Protein AF-A0A2E6PXY1-F1 (afdb_monomer_lite)

Radius of gyration: 16.9 Å; chains: 1; bounding box: 37×31×49 Å

Structure (mmCIF, N/CA/C/O backbone):
data_AF-A0A2E6PXY1-F1
#
_entry.id   AF-A0A2E6PXY1-F1
#
loop_
_atom_site.group_PDB
_atom_site.id
_atom_site.type_symbol
_atom_site.label_atom_id
_atom_site.label_alt_id
_atom_site.label_comp_id
_atom_site.label_asym_id
_atom_site.label_entity_id
_atom_site.label_seq_id
_atom_site.pdbx_PDB_ins_code
_atom_site.Cartn_x
_atom_site.Cartn_y
_atom_site.Cartn_z
_atom_site.occupancy
_atom_site.B_iso_or_equiv
_atom_site.auth_seq_id
_atom_site.auth_comp_id
_atom_site.auth_asym_id
_atom_site.auth_atom_id
_atom_site.pdbx_PDB_model_num
AT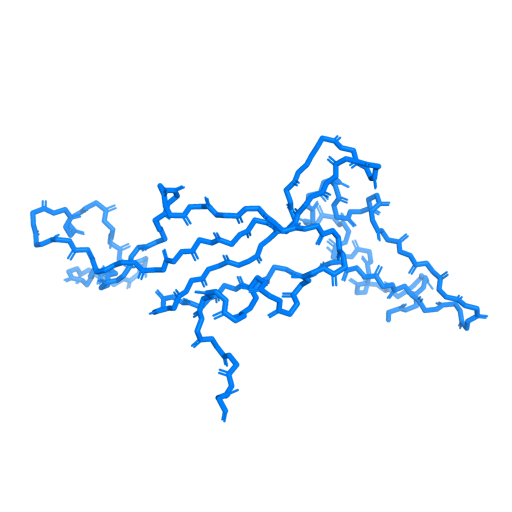OM 1 N N . MET A 1 1 ? 8.256 9.221 -15.129 1.00 69.94 1 MET A N 1
ATOM 2 C CA . MET A 1 1 ? 9.519 9.569 -14.450 1.00 69.94 1 MET A CA 1
ATOM 3 C C . MET A 1 1 ? 10.633 9.179 -15.392 1.00 69.94 1 MET A C 1
ATOM 5 O O . MET A 1 1 ? 10.630 8.032 -15.823 1.00 69.94 1 MET A O 1
ATOM 9 N N . LYS A 1 2 ? 11.500 10.101 -15.804 1.00 70.75 2 LYS A N 1
ATOM 10 C CA . LYS A 1 2 ? 12.658 9.739 -16.638 1.00 70.75 2 LYS A CA 1
ATOM 11 C C . LYS A 1 2 ? 13.851 9.399 -15.749 1.00 70.75 2 LYS A C 1
ATOM 13 O O . LYS A 1 2 ? 13.993 9.966 -14.665 1.00 70.75 2 LYS A O 1
ATOM 18 N N . LYS A 1 3 ? 14.699 8.475 -16.209 1.00 58.47 3 LYS A N 1
ATOM 19 C CA . LYS A 1 3 ? 16.040 8.282 -15.639 1.00 58.47 3 LYS A CA 1
ATOM 20 C C . LYS A 1 3 ? 16.756 9.639 -15.690 1.00 58.47 3 LYS A C 1
ATOM 22 O O . LYS A 1 3 ? 16.650 10.321 -16.703 1.00 58.47 3 LYS A O 1
ATOM 27 N N . ASP A 1 4 ? 17.389 10.042 -14.592 1.00 61.47 4 ASP A N 1
ATOM 28 C CA . ASP A 1 4 ? 18.093 11.326 -14.395 1.00 61.47 4 ASP A CA 1
ATOM 29 C C . ASP A 1 4 ? 17.245 12.530 -13.943 1.00 61.47 4 ASP A C 1
ATOM 31 O O . ASP A 1 4 ? 17.791 13.603 -13.679 1.00 61.47 4 ASP A O 1
ATOM 35 N N . GLU A 1 5 ? 15.931 12.379 -13.754 1.00 76.88 5 GLU A N 1
ATOM 36 C CA . GLU A 1 5 ? 15.158 13.395 -13.031 1.00 76.88 5 GLU A CA 1
ATOM 37 C C . GLU A 1 5 ? 15.464 13.321 -11.529 1.00 76.88 5 GLU A C 1
ATOM 39 O O . GLU A 1 5 ? 15.328 12.265 -10.911 1.00 76.88 5 GLU A O 1
ATOM 44 N N . GLN A 1 6 ? 15.812 14.462 -10.921 1.00 80.69 6 GLN A N 1
ATOM 45 C CA . GLN A 1 6 ? 16.076 14.583 -9.479 1.00 80.69 6 GLN A CA 1
ATOM 46 C C . GLN A 1 6 ? 14.955 13.954 -8.633 1.00 80.69 6 GLN A C 1
ATOM 48 O O . GLN A 1 6 ? 15.224 13.258 -7.659 1.00 80.69 6 GLN A O 1
ATOM 53 N N . PHE A 1 7 ? 13.707 14.109 -9.081 1.00 80.56 7 PHE A N 1
ATOM 54 C CA . PHE A 1 7 ? 12.538 13.505 -8.455 1.00 80.56 7 PHE A CA 1
ATOM 55 C C . PHE A 1 7 ? 12.626 11.974 -8.354 1.00 80.56 7 PHE A C 1
ATOM 57 O O . PHE A 1 7 ? 12.304 11.416 -7.311 1.00 80.56 7 PHE A O 1
ATOM 64 N N . LEU A 1 8 ? 13.074 11.274 -9.403 1.00 77.19 8 LEU A N 1
ATOM 65 C CA . LEU A 1 8 ? 13.189 9.815 -9.363 1.00 77.19 8 LEU A CA 1
ATOM 66 C C . LEU A 1 8 ? 14.263 9.378 -8.360 1.00 77.19 8 LEU A C 1
ATOM 68 O O . LEU A 1 8 ? 14.042 8.428 -7.616 1.00 77.19 8 LEU A O 1
ATOM 72 N N . ASN A 1 9 ? 15.388 10.092 -8.301 1.00 80.75 9 ASN A N 1
ATOM 73 C CA . ASN A 1 9 ? 16.464 9.790 -7.356 1.00 80.75 9 ASN A CA 1
ATOM 74 C C . ASN A 1 9 ? 16.006 9.979 -5.904 1.00 80.75 9 ASN A C 1
ATOM 76 O O . ASN A 1 9 ? 16.195 9.084 -5.088 1.00 80.75 9 ASN A O 1
ATOM 80 N N . GLU A 1 10 ? 15.315 11.082 -5.606 1.00 85.81 10 GLU A N 1
ATOM 81 C CA . GLU A 1 10 ? 14.741 11.334 -4.277 1.00 85.81 10 GLU A CA 1
ATOM 82 C C . GLU A 1 10 ? 13.721 10.253 -3.880 1.00 85.81 10 GLU A C 1
ATOM 84 O O . GLU A 1 10 ? 13.708 9.796 -2.737 1.00 85.81 10 GLU A O 1
ATOM 89 N N . GLN A 1 11 ? 12.890 9.787 -4.823 1.00 81.25 11 GLN A N 1
ATOM 90 C CA . GLN A 1 11 ? 11.969 8.673 -4.573 1.00 81.25 11 GLN A CA 1
ATOM 91 C C . GLN A 1 11 ? 12.728 7.364 -4.300 1.00 81.25 11 GLN A C 1
ATOM 93 O O . GLN A 1 11 ? 12.384 6.634 -3.371 1.00 81.25 11 GLN A O 1
ATOM 98 N N . LEU A 1 12 ? 13.778 7.060 -5.066 1.00 83.06 12 LEU A N 1
ATOM 99 C CA . LEU A 1 12 ? 14.584 5.849 -4.881 1.00 83.06 12 LEU A CA 1
ATOM 100 C C . LEU A 1 12 ? 15.353 5.835 -3.552 1.00 83.06 12 LEU A C 1
ATOM 102 O O . LEU A 1 12 ? 15.661 4.756 -3.055 1.00 83.06 12 LEU A O 1
ATOM 106 N N . GLU A 1 13 ? 15.650 6.983 -2.946 1.00 86.31 13 GLU A N 1
ATOM 107 C CA . GLU A 1 13 ? 16.298 7.030 -1.628 1.00 86.31 13 GLU A CA 1
ATOM 108 C C . GLU A 1 13 ? 15.358 6.606 -0.492 1.00 86.31 13 GLU A C 1
ATOM 110 O O . GLU A 1 13 ? 15.793 5.953 0.457 1.00 86.31 13 GLU A O 1
ATOM 115 N N . ILE A 1 14 ? 14.068 6.932 -0.603 1.00 87.44 14 ILE A N 1
ATOM 116 C CA . ILE A 1 14 ? 13.074 6.688 0.456 1.00 87.44 14 ILE A CA 1
ATOM 117 C C . ILE A 1 14 ? 12.274 5.395 0.264 1.00 87.44 14 ILE A C 1
ATOM 119 O O . ILE A 1 14 ? 11.650 4.910 1.210 1.00 87.44 14 ILE A O 1
ATOM 123 N N . LEU A 1 15 ? 12.246 4.849 -0.955 1.00 86.69 15 LEU A N 1
ATOM 124 C CA . LEU A 1 15 ? 11.474 3.650 -1.264 1.00 86.69 15 LEU A CA 1
ATOM 125 C C . LEU A 1 15 ? 12.123 2.382 -0.681 1.00 86.69 15 LEU A C 1
ATOM 127 O O . LEU A 1 15 ? 13.349 2.293 -0.593 1.00 86.69 15 LEU A O 1
ATOM 131 N N . PRO A 1 16 ? 11.328 1.357 -0.326 1.00 88.44 16 PRO A N 1
ATOM 132 C CA . PRO A 1 16 ? 11.868 0.049 0.036 1.00 88.44 16 PRO A CA 1
ATOM 133 C C . PRO A 1 16 ? 12.627 -0.591 -1.133 1.00 88.44 16 PRO A C 1
ATOM 135 O O . PRO A 1 16 ? 12.239 -0.413 -2.286 1.00 88.44 16 PRO A O 1
ATOM 138 N N . GLU A 1 17 ? 13.643 -1.408 -0.842 1.00 89.31 17 GLU A N 1
ATOM 139 C CA . GLU A 1 17 ? 14.472 -2.086 -1.860 1.00 89.31 17 GLU A CA 1
ATOM 140 C C . GLU A 1 17 ? 13.638 -2.838 -2.909 1.00 89.31 17 GLU A C 1
ATOM 142 O O . GLU A 1 17 ? 13.848 -2.658 -4.104 1.00 89.31 17 GLU A O 1
ATOM 147 N N . LEU A 1 18 ? 12.592 -3.561 -2.484 1.00 89.31 18 LEU A N 1
ATOM 148 C CA . LEU A 1 18 ? 11.695 -4.267 -3.406 1.00 89.31 18 LEU A CA 1
ATOM 149 C C . LEU A 1 18 ? 11.083 -3.339 -4.468 1.00 89.31 18 LEU A C 1
ATOM 151 O O . LEU A 1 18 ? 10.932 -3.732 -5.618 1.00 89.31 18 LEU A O 1
ATOM 155 N N . TYR A 1 19 ? 10.721 -2.109 -4.101 1.00 88.69 19 TYR A N 1
ATOM 156 C CA . TYR A 1 19 ? 10.124 -1.158 -5.038 1.00 88.69 19 TYR A CA 1
ATOM 157 C C . TYR A 1 19 ? 11.155 -0.654 -6.045 1.00 88.69 19 TYR A C 1
ATOM 159 O O . TYR A 1 19 ? 10.814 -0.474 -7.211 1.00 88.69 19 TYR A O 1
ATOM 167 N N . LYS A 1 20 ? 12.406 -0.462 -5.608 1.00 88.81 20 LYS A N 1
ATOM 168 C CA . LYS A 1 20 ? 13.522 -0.078 -6.483 1.00 88.81 20 LYS A CA 1
ATOM 169 C C . LYS A 1 20 ? 13.816 -1.183 -7.490 1.00 88.81 20 LYS A C 1
ATOM 171 O O . LYS A 1 20 ? 13.966 -0.897 -8.673 1.00 88.81 20 LYS A O 1
ATOM 176 N N . ASP A 1 21 ? 13.818 -2.435 -7.038 1.00 89.62 21 ASP A N 1
ATOM 177 C CA . ASP A 1 21 ? 14.055 -3.590 -7.905 1.00 89.62 21 ASP A CA 1
ATOM 178 C C . ASP A 1 21 ? 12.925 -3.800 -8.928 1.00 89.62 21 ASP A C 1
ATOM 180 O O . ASP A 1 21 ? 13.153 -4.339 -10.011 1.00 89.62 21 ASP A O 1
ATOM 184 N N . LEU A 1 22 ? 11.704 -3.360 -8.605 1.00 89.12 22 LEU A N 1
ATOM 185 C CA . LEU A 1 22 ? 10.541 -3.394 -9.496 1.00 89.12 22 LEU A CA 1
ATOM 186 C C . LEU A 1 22 ? 10.478 -2.210 -10.476 1.00 89.12 22 LEU A C 1
ATOM 188 O O . LEU A 1 22 ? 9.507 -2.101 -11.228 1.00 89.12 22 LEU A O 1
ATOM 192 N N . LEU A 1 23 ? 11.488 -1.332 -10.495 1.00 88.19 23 LEU A N 1
ATOM 193 C CA . LEU A 1 23 ? 11.585 -0.251 -11.472 1.00 88.19 23 LEU A CA 1
ATOM 194 C C . LEU A 1 23 ? 11.677 -0.827 -12.889 1.00 88.19 23 LEU A C 1
ATOM 196 O O . LEU A 1 23 ? 12.694 -1.394 -13.291 1.00 88.19 23 LEU A O 1
ATOM 200 N N . PHE A 1 24 ? 10.626 -0.618 -13.674 1.00 86.44 24 PHE A N 1
ATOM 201 C CA . PHE A 1 24 ? 10.588 -0.990 -15.081 1.00 86.44 24 PHE A CA 1
ATOM 202 C C . PHE A 1 24 ? 10.757 0.247 -15.960 1.00 86.44 24 PHE A C 1
ATOM 204 O O . PHE A 1 24 ? 9.993 1.200 -15.847 1.00 86.44 24 PHE A O 1
ATOM 211 N N . GLU A 1 25 ? 11.732 0.233 -16.861 1.00 86.88 25 GLU A N 1
ATOM 212 C CA . GLU A 1 25 ? 11.913 1.287 -17.859 1.00 86.88 25 GLU A CA 1
ATOM 213 C C . GLU A 1 25 ? 11.258 0.866 -19.177 1.00 86.88 25 GLU A C 1
ATOM 215 O O . GLU A 1 25 ? 11.564 -0.192 -19.731 1.00 86.88 25 GLU A O 1
ATOM 220 N N . ASP A 1 26 ? 10.333 1.683 -19.677 1.00 86.31 26 ASP A N 1
ATOM 221 C CA . ASP A 1 26 ? 9.691 1.428 -20.959 1.00 86.31 26 ASP A CA 1
ATOM 222 C C . ASP A 1 26 ? 10.553 1.867 -22.155 1.00 86.31 26 ASP A C 1
ATOM 224 O O . ASP A 1 26 ? 11.615 2.478 -22.030 1.00 86.31 26 ASP A O 1
ATOM 228 N N . LYS A 1 27 ? 10.071 1.568 -23.367 1.00 87.75 27 LYS A N 1
ATOM 229 C CA . LYS A 1 27 ? 10.778 1.871 -24.624 1.00 87.75 27 LYS A CA 1
ATOM 230 C C . LYS A 1 27 ? 10.999 3.370 -24.869 1.00 87.75 27 LYS A C 1
ATOM 232 O O . LYS A 1 27 ? 11.799 3.717 -25.732 1.00 87.75 27 LYS A O 1
ATOM 237 N N . ASN A 1 28 ? 10.285 4.237 -24.152 1.00 85.69 28 ASN A N 1
ATOM 238 C CA . ASN A 1 28 ? 10.389 5.689 -24.252 1.00 85.69 28 ASN A CA 1
ATOM 239 C C . ASN A 1 28 ? 11.320 6.275 -23.171 1.00 85.69 28 ASN A C 1
ATOM 241 O O . ASN A 1 28 ? 11.416 7.499 -23.054 1.00 85.69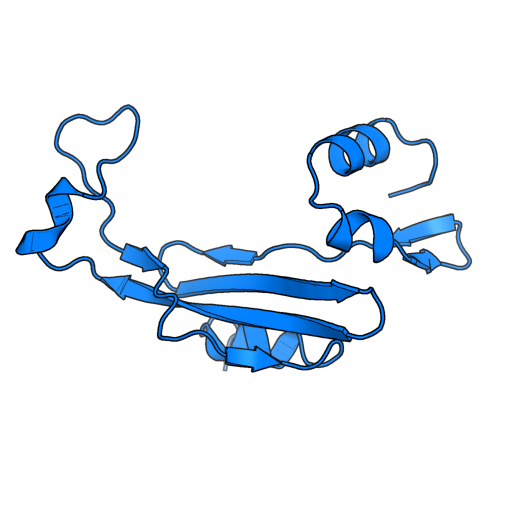 28 ASN A O 1
ATOM 245 N N . GLY A 1 29 ? 11.989 5.424 -22.381 1.00 81.81 29 GLY A N 1
ATOM 246 C CA . GLY A 1 29 ? 12.859 5.833 -21.277 1.00 81.81 29 GLY A CA 1
ATOM 247 C C . GLY A 1 29 ? 12.086 6.278 -20.034 1.00 81.81 29 GLY A C 1
ATOM 248 O O . GLY A 1 29 ? 12.606 7.041 -19.214 1.00 81.81 29 GLY A O 1
ATOM 249 N N . GLN A 1 30 ? 10.820 5.869 -19.904 1.00 83.12 30 GLN A N 1
ATOM 250 C CA . GLN A 1 30 ? 9.990 6.204 -18.758 1.00 83.12 30 GLN A CA 1
ATOM 251 C C . GLN A 1 30 ? 9.987 5.056 -17.744 1.00 83.12 30 GLN A C 1
ATOM 253 O O . GLN A 1 30 ? 9.621 3.925 -18.048 1.00 83.12 30 GLN A O 1
ATOM 258 N N . GLY A 1 31 ? 10.412 5.376 -16.523 1.00 84.56 31 GLY A N 1
ATOM 259 C CA . GLY A 1 31 ? 10.404 4.497 -15.364 1.00 84.56 31 GLY A CA 1
ATOM 260 C C . GLY A 1 31 ? 9.016 4.378 -14.736 1.00 84.56 31 GLY A C 1
ATOM 261 O O . GLY A 1 31 ? 8.338 5.384 -14.485 1.00 84.56 31 GLY A O 1
ATOM 262 N N . TRP A 1 32 ? 8.636 3.138 -14.453 1.00 85.88 32 TRP A N 1
ATOM 263 C CA . TRP A 1 32 ? 7.401 2.701 -13.821 1.00 85.88 32 TRP A CA 1
ATOM 264 C C . TRP A 1 32 ? 7.739 2.001 -12.510 1.00 85.88 32 TRP A C 1
ATOM 266 O O . TRP A 1 32 ? 8.574 1.101 -12.480 1.00 85.88 32 TRP A O 1
ATOM 276 N N . LEU A 1 33 ? 7.088 2.429 -11.431 1.00 87.56 33 LEU A N 1
ATOM 277 C CA . LEU A 1 33 ? 7.290 1.906 -10.085 1.00 87.56 33 LEU A CA 1
ATOM 278 C C . LEU A 1 33 ? 5.940 1.488 -9.498 1.00 87.56 33 LEU A C 1
ATOM 280 O O . LEU A 1 33 ? 4.941 2.180 -9.730 1.00 87.56 33 LEU A O 1
ATOM 284 N N . PRO A 1 34 ? 5.899 0.413 -8.697 1.00 87.81 34 PRO A N 1
ATOM 285 C CA . PRO A 1 34 ? 4.750 0.125 -7.854 1.00 87.81 34 PRO A CA 1
ATOM 286 C C . PRO A 1 34 ? 4.463 1.310 -6.923 1.00 87.81 34 PRO A C 1
ATOM 288 O O . PRO A 1 34 ? 5.378 1.957 -6.415 1.00 87.81 34 PRO A O 1
ATOM 291 N N . GLN A 1 35 ? 3.188 1.580 -6.658 1.00 85.69 35 GLN A N 1
ATOM 292 C CA . GLN A 1 35 ? 2.765 2.593 -5.693 1.00 85.69 35 GLN A CA 1
ATOM 293 C C . GLN A 1 35 ? 1.965 1.934 -4.574 1.00 85.69 35 GLN A C 1
ATOM 295 O O . GLN A 1 35 ? 1.116 1.078 -4.820 1.00 85.69 35 GLN A O 1
ATOM 300 N N . THR A 1 36 ? 2.235 2.346 -3.336 1.00 90.56 36 THR A N 1
ATOM 301 C CA . THR A 1 36 ? 1.399 1.975 -2.193 1.00 90.56 36 THR A CA 1
ATOM 302 C C . THR A 1 36 ? 0.144 2.839 -2.189 1.00 90.56 36 THR A C 1
ATOM 304 O O . THR A 1 36 ? 0.230 4.065 -2.202 1.00 90.56 36 THR A O 1
ATOM 307 N N . ILE A 1 37 ? -1.022 2.207 -2.108 1.00 93.38 37 ILE A N 1
ATOM 308 C CA . ILE A 1 37 ? -2.294 2.884 -1.859 1.00 93.38 37 ILE A CA 1
ATOM 309 C C . ILE A 1 37 ? -2.578 2.790 -0.368 1.00 93.38 37 ILE A C 1
ATOM 311 O O . ILE A 1 37 ? -2.585 1.697 0.182 1.00 93.38 37 ILE A O 1
ATOM 315 N N . ASN A 1 38 ? -2.822 3.914 0.299 1.00 91.62 38 ASN A N 1
ATOM 316 C CA . ASN A 1 38 ? -3.184 3.935 1.714 1.00 91.62 38 ASN A CA 1
ATOM 317 C C . ASN A 1 38 ? -4.349 4.902 1.938 1.00 91.62 38 ASN A C 1
ATOM 319 O O . ASN A 1 38 ? -4.186 6.119 1.860 1.00 91.62 38 ASN A O 1
ATOM 323 N N . LEU A 1 39 ? -5.531 4.351 2.202 1.00 91.25 39 LEU A N 1
ATOM 324 C CA . LEU A 1 39 ? -6.752 5.100 2.463 1.00 91.25 39 LEU A CA 1
ATOM 325 C C . LEU A 1 39 ? -7.227 4.808 3.890 1.00 91.25 39 LEU A C 1
ATOM 327 O O . LEU A 1 39 ? -7.796 3.739 4.126 1.00 91.25 39 LEU A O 1
ATOM 331 N N . PRO A 1 40 ? -7.091 5.763 4.830 1.00 87.81 40 PRO A N 1
ATOM 332 C CA . PRO A 1 40 ? -7.295 5.531 6.262 1.00 87.81 40 PRO A CA 1
ATOM 333 C C . PRO A 1 40 ? -8.612 4.851 6.651 1.00 87.81 40 PRO A C 1
ATOM 335 O O . PRO A 1 40 ? -8.650 4.126 7.634 1.00 87.81 40 PRO A O 1
ATOM 338 N N . LYS A 1 41 ? -9.692 5.075 5.892 1.00 89.19 41 LYS A N 1
ATOM 339 C CA . LYS A 1 41 ? -11.038 4.543 6.180 1.00 89.19 41 LYS A CA 1
ATOM 340 C C . LYS A 1 41 ? -11.403 3.278 5.400 1.00 89.19 41 LYS A C 1
ATOM 342 O O . LYS A 1 41 ? -12.488 2.745 5.603 1.00 89.19 41 LYS A O 1
ATOM 347 N N . LYS A 1 42 ? -10.559 2.848 4.461 1.00 91.38 42 LYS A N 1
ATOM 348 C CA . LYS A 1 42 ? -10.868 1.771 3.509 1.00 91.38 42 LYS A CA 1
ATOM 349 C C . LYS A 1 42 ? -9.869 0.633 3.614 1.00 91.38 42 LYS A C 1
ATOM 351 O O . LYS A 1 42 ? -10.254 -0.504 3.871 1.00 91.38 42 LYS A O 1
ATOM 356 N N . GLY A 1 43 ? -8.588 0.947 3.492 1.00 93.81 43 GLY A N 1
ATOM 357 C CA . GLY A 1 43 ? -7.542 -0.057 3.513 1.00 93.81 43 GLY A CA 1
ATOM 358 C C . GLY A 1 43 ? -6.254 0.429 2.881 1.00 93.81 43 GLY A C 1
ATOM 359 O O . GLY A 1 43 ? -6.111 1.599 2.520 1.00 93.81 43 GLY A O 1
ATOM 360 N N . MET A 1 44 ? -5.323 -0.499 2.737 1.00 95.44 44 MET A N 1
ATOM 361 C CA . MET A 1 44 ? -4.007 -0.258 2.176 1.00 95.44 44 MET A CA 1
ATOM 362 C C . MET A 1 44 ? -3.642 -1.391 1.218 1.00 95.44 44 MET A C 1
ATOM 364 O O . MET A 1 44 ? -3.897 -2.553 1.522 1.00 95.44 44 MET A O 1
ATOM 368 N N . VAL A 1 45 ? -3.048 -1.049 0.076 1.00 95.88 45 VAL A N 1
ATOM 369 C CA . VAL A 1 45 ? -2.474 -1.987 -0.895 1.00 95.88 45 VAL A CA 1
ATOM 370 C C . VAL A 1 45 ? -1.003 -1.649 -1.081 1.00 95.88 45 VAL A C 1
ATOM 372 O O . VAL A 1 45 ? -0.669 -0.502 -1.368 1.00 95.88 45 VAL A O 1
ATOM 375 N N . PHE A 1 46 ? -0.124 -2.632 -0.925 1.00 94.62 46 PHE A N 1
ATOM 376 C CA . PHE A 1 46 ? 1.320 -2.460 -1.066 1.00 94.62 46 PHE A CA 1
ATOM 377 C C . PHE A 1 46 ? 1.963 -3.706 -1.681 1.00 94.62 46 PHE A C 1
ATOM 379 O O . PHE A 1 46 ? 1.472 -4.821 -1.516 1.00 94.62 46 PHE A O 1
ATOM 386 N N . ALA A 1 47 ? 3.069 -3.524 -2.401 1.00 93.94 47 ALA A N 1
ATOM 387 C CA . ALA A 1 47 ? 3.894 -4.629 -2.871 1.00 93.94 47 ALA A CA 1
ATOM 388 C C . ALA A 1 47 ? 4.575 -5.317 -1.678 1.00 93.94 47 ALA A C 1
ATOM 390 O O . ALA A 1 47 ? 5.226 -4.660 -0.862 1.00 93.94 47 ALA A O 1
ATOM 391 N N . ASN A 1 48 ? 4.420 -6.637 -1.587 1.00 92.94 48 ASN A N 1
ATOM 392 C CA . ASN A 1 48 ? 4.978 -7.473 -0.534 1.00 92.94 48 ASN A CA 1
ATOM 393 C C . ASN A 1 48 ? 5.634 -8.717 -1.143 1.00 92.94 48 ASN A C 1
ATOM 395 O O . ASN A 1 48 ? 5.013 -9.436 -1.926 1.00 92.94 48 ASN A O 1
ATOM 399 N N . GLY A 1 49 ? 6.884 -8.990 -0.788 1.00 90.88 49 GLY A N 1
ATOM 400 C CA . GLY A 1 49 ? 7.633 -10.102 -1.363 1.00 90.88 49 GLY A CA 1
ATOM 401 C C . GLY A 1 49 ? 9.111 -10.063 -1.022 1.00 90.88 49 GLY A C 1
ATOM 402 O O . GLY A 1 49 ? 9.631 -9.049 -0.568 1.00 90.88 49 GLY A O 1
ATOM 403 N N . ALA A 1 50 ? 9.787 -11.185 -1.258 1.00 86.12 50 ALA A N 1
ATOM 404 C CA . ALA A 1 50 ? 11.223 -11.299 -1.013 1.00 86.12 50 ALA A CA 1
ATOM 405 C C . ALA A 1 50 ? 12.068 -10.910 -2.235 1.00 86.12 50 ALA A C 1
ATOM 407 O O . ALA A 1 50 ? 13.229 -10.551 -2.083 1.00 86.12 50 ALA A O 1
ATOM 408 N N . THR A 1 51 ? 11.520 -11.036 -3.450 1.00 88.50 51 THR A N 1
ATOM 409 C CA . THR A 1 51 ? 12.251 -10.786 -4.704 1.00 88.50 51 THR A CA 1
ATOM 410 C C . THR A 1 51 ? 11.298 -10.324 -5.804 1.00 88.50 51 THR A C 1
ATOM 412 O O . THR A 1 51 ? 10.111 -10.643 -5.755 1.00 88.50 51 THR A O 1
ATOM 415 N N . VAL A 1 52 ? 11.829 -9.709 -6.864 1.00 86.69 52 VAL A N 1
ATOM 416 C CA . VAL A 1 52 ? 11.071 -9.321 -8.075 1.00 86.69 52 VAL A CA 1
ATOM 417 C C . VAL A 1 52 ? 10.351 -10.470 -8.783 1.00 86.69 52 VAL A C 1
ATOM 419 O O . VAL A 1 52 ? 9.434 -10.234 -9.554 1.00 86.69 52 VAL A O 1
ATOM 422 N N . LYS A 1 53 ? 10.752 -11.725 -8.543 1.00 86.62 53 LYS A N 1
ATOM 423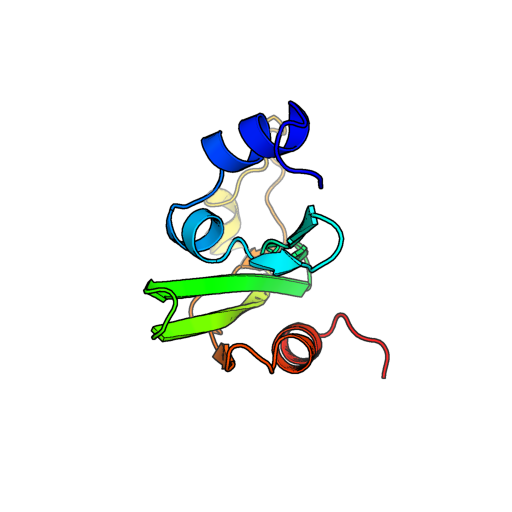 C CA . LYS A 1 53 ? 10.094 -12.912 -9.118 1.00 86.62 53 LYS A CA 1
ATOM 424 C C . LYS A 1 53 ? 9.026 -13.508 -8.205 1.00 86.62 53 LYS A C 1
ATOM 426 O O . LYS A 1 53 ? 8.264 -14.361 -8.643 1.00 86.62 53 LYS A O 1
ATOM 431 N N . ASN A 1 54 ? 9.028 -13.127 -6.930 1.00 88.31 54 ASN A N 1
ATOM 432 C CA . ASN A 1 54 ? 8.150 -13.676 -5.907 1.00 88.31 54 ASN A CA 1
ATOM 433 C C . ASN A 1 54 ? 7.670 -12.548 -4.993 1.00 88.31 54 ASN A C 1
ATOM 435 O O . ASN A 1 54 ? 8.029 -12.468 -3.812 1.00 88.31 54 ASN A O 1
ATOM 439 N N . TRP A 1 55 ? 6.902 -11.650 -5.595 1.00 93.94 55 TRP A N 1
ATOM 440 C CA . TRP A 1 55 ? 6.196 -10.582 -4.914 1.00 93.94 55 TRP A CA 1
ATOM 441 C C . TRP A 1 55 ? 4.729 -10.599 -5.328 1.00 93.94 55 TRP A C 1
ATOM 443 O O . TRP A 1 55 ? 4.363 -11.135 -6.374 1.00 93.94 55 TRP A O 1
ATOM 453 N N . LYS A 1 56 ? 3.890 -10.051 -4.457 1.00 95.44 56 LYS A N 1
ATOM 454 C CA . LYS A 1 56 ? 2.439 -9.997 -4.592 1.00 95.44 56 LYS A CA 1
ATOM 455 C C . LYS A 1 56 ? 1.933 -8.657 -4.085 1.00 95.44 56 LYS A C 1
ATOM 457 O O . LYS A 1 56 ? 2.584 -8.006 -3.264 1.00 95.44 56 LYS A O 1
ATOM 462 N N . TRP A 1 57 ? 0.748 -8.260 -4.521 1.00 96.06 57 TRP A N 1
ATOM 463 C CA . TRP A 1 57 ? 0.035 -7.154 -3.896 1.00 96.06 57 TRP A CA 1
ATOM 464 C C . TRP A 1 57 ? -0.605 -7.647 -2.605 1.00 96.06 57 TRP A C 1
ATOM 466 O O . TRP A 1 57 ? -1.467 -8.521 -2.628 1.00 96.06 57 TRP A O 1
ATOM 476 N N . ALA A 1 58 ? -0.187 -7.100 -1.470 1.00 96.38 58 A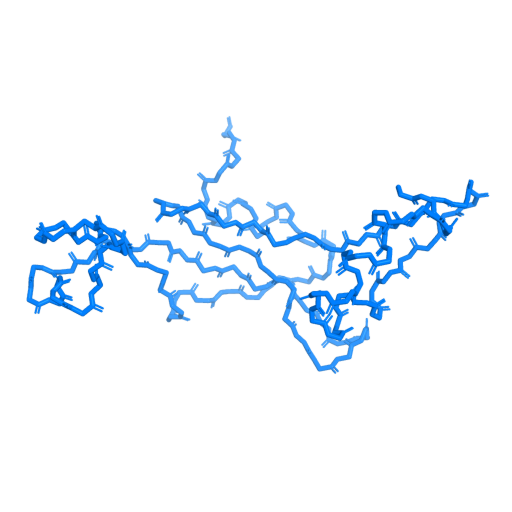LA A N 1
ATOM 477 C CA . ALA A 1 58 ? -0.858 -7.301 -0.198 1.00 96.38 58 ALA A CA 1
ATOM 478 C C . ALA A 1 58 ? -1.900 -6.198 -0.013 1.00 96.38 58 ALA A C 1
ATOM 480 O O . ALA A 1 58 ? -1.564 -5.016 -0.068 1.00 96.38 58 ALA A O 1
ATOM 481 N N . ALA A 1 59 ? -3.150 -6.586 0.220 1.00 96.62 59 ALA A N 1
ATOM 482 C CA . ALA A 1 59 ? -4.235 -5.674 0.545 1.00 96.62 59 ALA A CA 1
ATOM 483 C C . ALA A 1 59 ? -4.763 -5.961 1.952 1.00 96.62 59 ALA A C 1
ATOM 485 O O . ALA A 1 59 ? -5.058 -7.109 2.283 1.00 96.62 59 ALA A O 1
ATOM 486 N N . VAL A 1 60 ? -4.911 -4.920 2.763 1.00 96.06 60 VAL A N 1
ATOM 487 C CA . VAL A 1 60 ? -5.469 -4.973 4.121 1.00 96.06 60 VAL A CA 1
ATOM 488 C C . VAL A 1 60 ? -6.620 -3.985 4.232 1.00 96.06 60 VAL A C 1
ATOM 490 O O . VAL A 1 60 ? -6.571 -2.904 3.643 1.00 96.06 60 VAL A O 1
ATOM 493 N N . LYS A 1 61 ? -7.662 -4.335 4.981 1.00 94.69 61 LYS A N 1
ATOM 494 C CA . LYS A 1 61 ? -8.801 -3.452 5.242 1.00 94.69 61 LYS A CA 1
ATOM 495 C C . LYS A 1 61 ? -8.524 -2.550 6.438 1.00 94.69 61 LYS A C 1
ATOM 497 O O . LYS A 1 61 ? -7.809 -2.913 7.371 1.00 94.69 61 LYS A O 1
ATOM 502 N N . ALA A 1 62 ? -9.126 -1.369 6.417 1.00 93.12 62 ALA A N 1
ATOM 503 C CA . ALA A 1 62 ? -9.176 -0.506 7.583 1.00 93.12 62 ALA A CA 1
ATOM 504 C C . ALA A 1 62 ? -10.376 -0.896 8.455 1.00 93.12 62 ALA A C 1
ATOM 506 O O . ALA A 1 62 ? -11.509 -0.954 7.977 1.00 93.12 62 ALA A O 1
ATOM 507 N N . VAL A 1 63 ? -10.142 -1.129 9.743 1.00 90.69 63 VAL A N 1
ATOM 508 C CA . VAL A 1 63 ? -11.182 -1.453 10.728 1.00 90.69 63 VAL A CA 1
ATOM 509 C C . VAL A 1 63 ? -11.287 -0.344 11.759 1.00 90.69 63 VAL A C 1
ATOM 511 O O . VAL A 1 63 ? -10.296 0.312 12.082 1.00 90.69 63 VAL A O 1
ATOM 514 N N . LYS A 1 64 ? -12.490 -0.127 12.297 1.00 89.75 64 LYS A N 1
ATOM 515 C CA . LYS A 1 64 ? -12.678 0.851 13.370 1.00 89.75 64 LYS A CA 1
ATOM 516 C C . LYS A 1 64 ? -11.887 0.436 14.608 1.00 89.75 64 LYS A C 1
ATOM 518 O O . LYS A 1 64 ? -11.935 -0.721 15.027 1.00 89.75 64 LYS A O 1
ATOM 523 N N . VAL A 1 65 ? -11.181 1.389 15.201 1.00 87.12 65 VAL A N 1
ATOM 524 C CA . VAL A 1 65 ? -10.507 1.192 16.484 1.00 87.12 65 VAL A CA 1
ATOM 525 C C . VAL A 1 65 ? -11.575 1.058 17.568 1.00 87.12 65 VAL A C 1
ATOM 527 O O . VAL A 1 65 ? -12.462 1.906 17.682 1.00 87.12 65 VAL A O 1
ATOM 530 N N . LYS A 1 66 ? -11.512 -0.029 18.344 1.00 85.38 66 LYS A N 1
ATOM 531 C CA . LYS A 1 66 ? -12.385 -0.233 19.507 1.00 85.38 66 LYS A CA 1
ATOM 532 C C . LYS A 1 66 ? -12.090 0.838 20.552 1.00 85.38 66 LYS A C 1
ATOM 534 O O . LYS A 1 66 ? -10.936 1.225 20.703 1.00 85.38 66 LYS A O 1
ATOM 539 N N . ASP A 1 67 ? -13.104 1.272 21.297 1.00 79.31 67 ASP A N 1
ATOM 540 C CA . ASP A 1 67 ? -12.946 2.320 22.316 1.00 79.31 67 ASP A CA 1
ATOM 541 C C . ASP A 1 67 ? -11.841 1.995 23.333 1.00 79.31 67 ASP A C 1
ATOM 543 O O . ASP A 1 67 ? -11.050 2.868 23.674 1.00 79.31 67 ASP A O 1
ATOM 547 N N . GLU A 1 68 ? -11.720 0.722 23.712 1.00 80.19 68 GLU A N 1
ATOM 548 C CA . GLU A 1 68 ? -10.697 0.198 24.629 1.00 80.19 68 GLU A CA 1
ATOM 549 C C . GLU A 1 68 ? -9.256 0.333 24.098 1.00 80.19 68 GLU A C 1
ATOM 551 O O . GLU A 1 68 ? -8.309 0.392 24.876 1.00 80.19 68 GLU A O 1
ATOM 556 N N . ASP A 1 69 ? -9.077 0.394 22.775 1.00 81.31 69 ASP A N 1
ATOM 557 C CA . ASP A 1 69 ? -7.769 0.454 22.113 1.00 81.31 69 ASP A CA 1
ATOM 558 C C . ASP A 1 69 ? -7.441 1.848 21.555 1.00 81.31 69 ASP A C 1
ATOM 560 O O . ASP A 1 69 ? -6.350 2.040 21.013 1.00 81.31 69 ASP A O 1
ATOM 564 N N . LYS A 1 70 ? -8.347 2.832 21.672 1.00 79.62 70 LYS A N 1
ATOM 565 C CA . LYS A 1 70 ? -8.160 4.180 21.103 1.00 79.62 70 LYS A CA 1
ATOM 566 C C . LYS A 1 70 ? -6.880 4.845 21.587 1.00 79.62 70 LYS A C 1
ATOM 568 O O . LYS A 1 70 ? -6.167 5.426 20.774 1.00 79.62 70 LYS A O 1
ATOM 573 N N . GLU A 1 71 ? -6.537 4.673 22.862 1.00 80.19 71 GLU A N 1
ATOM 574 C CA . GLU A 1 71 ? -5.335 5.256 23.468 1.00 80.19 71 GLU A CA 1
ATOM 575 C C . GLU A 1 71 ? -4.025 4.819 22.793 1.00 80.19 71 GLU A C 1
ATOM 577 O O . GLU A 1 71 ? -3.038 5.553 22.836 1.00 80.19 71 GLU A O 1
ATOM 582 N N . LYS A 1 72 ? -4.013 3.666 22.110 1.00 83.06 72 LYS A N 1
ATOM 583 C CA . LYS A 1 72 ? -2.843 3.159 21.372 1.00 83.06 72 LYS A CA 1
ATOM 584 C C . LYS A 1 72 ? -2.617 3.869 20.037 1.00 83.06 72 LYS A C 1
ATOM 586 O O . LYS A 1 72 ? -1.538 3.741 19.464 1.00 83.06 72 LYS A O 1
ATOM 591 N N . TYR A 1 73 ? -3.610 4.607 19.540 1.00 83.31 73 TYR A N 1
ATOM 592 C CA . TYR A 1 73 ? -3.575 5.253 18.227 1.00 83.31 73 TYR A CA 1
ATOM 593 C C . TYR A 1 73 ? -3.808 6.772 18.319 1.00 83.31 73 TYR A C 1
ATOM 595 O O . TYR A 1 73 ? -4.759 7.280 17.717 1.00 83.31 73 TYR A O 1
ATOM 603 N N . PRO A 1 74 ? -2.969 7.528 19.055 1.00 84.25 74 PRO A N 1
ATOM 604 C CA . PRO A 1 74 ? -3.086 8.981 19.127 1.00 84.25 74 PRO A CA 1
ATOM 605 C C . PRO A 1 74 ? -2.728 9.628 17.786 1.00 84.25 74 PRO A C 1
ATOM 607 O O . PRO A 1 74 ? -1.798 9.197 17.101 1.00 84.25 74 PRO A O 1
ATOM 610 N N . ILE A 1 75 ? -3.439 10.696 17.424 1.00 83.19 75 ILE A N 1
ATOM 611 C CA . ILE A 1 75 ? -3.102 11.492 16.245 1.00 83.19 75 ILE A CA 1
ATOM 612 C C . ILE A 1 75 ? -1.899 12.388 16.588 1.00 83.19 75 ILE A C 1
ATOM 614 O O . ILE A 1 75 ? -1.980 13.200 17.519 1.00 83.19 75 ILE A O 1
ATOM 618 N N . PRO A 1 76 ? -0.777 12.290 15.848 1.00 80.75 76 PRO A N 1
ATOM 619 C CA . PRO A 1 76 ? 0.372 13.161 16.057 1.00 80.75 76 PRO A CA 1
ATOM 620 C C . PRO A 1 76 ? -0.040 14.635 15.990 1.00 80.75 76 PRO A C 1
ATOM 622 O O . PRO A 1 76 ? -0.812 15.038 15.122 1.00 80.75 76 PRO A O 1
ATOM 625 N N . ASN A 1 77 ? 0.485 15.450 16.904 1.00 78.88 77 ASN A N 1
ATOM 626 C CA . ASN A 1 77 ? 0.198 16.888 17.016 1.00 78.88 77 ASN A CA 1
ATOM 627 C C . ASN A 1 77 ? -1.247 17.263 17.400 1.00 78.88 77 ASN A C 1
ATOM 629 O O . ASN A 1 77 ? -1.576 18.449 17.403 1.00 78.88 77 ASN A O 1
ATOM 633 N N . LYS A 1 78 ? -2.092 16.300 17.796 1.00 80.94 78 LYS A N 1
ATOM 634 C CA . LYS A 1 78 ? -3.442 16.562 18.310 1.00 80.94 78 LYS A CA 1
ATOM 635 C C . LYS A 1 78 ? -3.701 15.832 19.628 1.00 80.94 78 LYS A C 1
ATOM 637 O O . LYS A 1 78 ? -3.986 14.639 19.665 1.00 80.94 78 LYS A O 1
ATOM 642 N N . LYS A 1 79 ? -3.604 16.561 20.743 1.00 76.25 79 LYS A N 1
ATOM 643 C CA . LYS A 1 79 ? -3.833 15.992 22.081 1.00 76.25 79 LYS A CA 1
ATOM 644 C C . LYS A 1 79 ? -5.309 15.626 22.263 1.00 76.25 79 LYS A C 1
ATOM 646 O O . LYS A 1 79 ? -6.163 16.499 22.176 1.00 76.25 79 LYS A O 1
ATOM 651 N N . GLY A 1 80 ? -5.580 14.355 22.557 1.00 75.75 80 GLY A N 1
ATOM 652 C CA . GLY A 1 80 ? -6.928 13.840 22.827 1.00 75.75 80 GLY A CA 1
ATOM 653 C C . GLY A 1 80 ? -7.722 13.407 21.590 1.00 75.75 80 GLY A C 1
ATOM 654 O O . GLY A 1 80 ? -8.841 12.928 21.747 1.00 75.75 80 GLY A O 1
ATOM 655 N N . GLU A 1 81 ? -7.160 13.530 20.382 1.00 81.62 81 GLU A N 1
ATOM 656 C CA . GLU A 1 81 ? -7.737 12.926 19.179 1.00 81.62 81 GLU A CA 1
ATOM 657 C C . GLU A 1 81 ? -7.026 11.603 18.861 1.00 81.62 81 GLU A C 1
ATOM 659 O O . GLU A 1 81 ? -5.797 11.511 18.903 1.00 81.62 81 GLU A O 1
ATOM 664 N N . PHE A 1 82 ? -7.808 10.582 18.518 1.00 85.00 82 PHE A N 1
ATOM 665 C CA . PHE A 1 82 ? -7.325 9.242 18.190 1.00 85.00 82 PHE A CA 1
ATOM 666 C C . PHE A 1 82 ? -7.794 8.852 16.792 1.00 85.00 82 PHE A C 1
ATOM 668 O O . PHE A 1 82 ? -8.858 9.286 16.344 1.00 85.00 82 PHE A O 1
ATOM 675 N N . TYR A 1 83 ? -7.014 8.029 16.093 1.00 82.69 83 TYR A N 1
ATOM 676 C CA . TYR A 1 83 ? -7.429 7.509 14.796 1.00 82.69 83 TYR A CA 1
ATOM 677 C C . TYR A 1 83 ? -8.690 6.652 14.951 1.00 82.69 83 TYR A C 1
ATOM 679 O O . TYR A 1 83 ? -8.723 5.693 15.718 1.00 82.69 83 TYR A O 1
ATOM 687 N N . GLU A 1 84 ? -9.735 6.988 14.194 1.00 85.69 84 GLU A N 1
ATOM 688 C CA . GLU A 1 84 ? -10.988 6.221 14.185 1.00 85.69 84 GLU A CA 1
ATOM 689 C C . GLU A 1 84 ? -10.825 4.836 13.552 1.00 85.69 84 GLU A C 1
ATOM 691 O O . GLU A 1 84 ? -11.562 3.910 13.888 1.00 85.69 84 GLU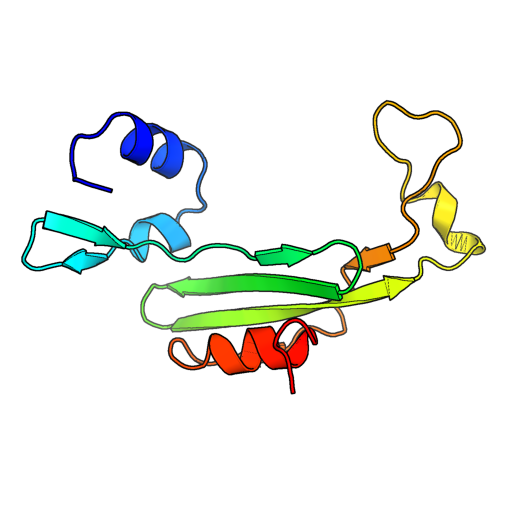 A O 1
ATOM 696 N N . TYR A 1 85 ? -9.876 4.701 12.626 1.00 88.62 85 TYR A N 1
ATOM 697 C CA . TYR A 1 85 ? -9.618 3.487 11.867 1.00 88.62 85 TYR A CA 1
ATOM 698 C C . TYR A 1 85 ? -8.145 3.106 11.978 1.00 88.62 85 TYR A C 1
ATOM 700 O O . TYR A 1 85 ? -7.268 3.970 11.952 1.00 88.62 85 TYR A O 1
ATOM 708 N N . LYS A 1 86 ? -7.883 1.804 12.060 1.00 88.00 86 LYS A N 1
ATOM 709 C CA . LYS A 1 86 ? -6.550 1.207 11.971 1.00 88.00 86 LYS A CA 1
ATOM 710 C C . LYS A 1 86 ? -6.498 0.242 10.795 1.00 88.00 86 LYS A C 1
ATOM 712 O O . LYS A 1 86 ? -7.510 -0.360 10.444 1.00 88.00 86 LYS A O 1
ATOM 717 N N . MET A 1 87 ? -5.316 0.068 10.216 1.00 91.06 87 MET A N 1
ATOM 718 C CA . MET A 1 87 ? -5.092 -0.990 9.232 1.00 91.06 87 MET A CA 1
ATOM 719 C C . MET A 1 87 ? -5.059 -2.337 9.944 1.00 91.06 87 MET A C 1
ATOM 721 O O . MET A 1 87 ? -4.321 -2.508 10.916 1.00 91.06 87 MET A O 1
ATOM 725 N N . ASP A 1 88 ? -5.875 -3.273 9.476 1.00 91.38 88 ASP A N 1
ATOM 726 C CA . ASP A 1 88 ? -5.971 -4.604 10.052 1.00 91.38 88 ASP A CA 1
ATOM 727 C C . ASP A 1 88 ? -5.154 -5.608 9.243 1.00 91.38 88 ASP A C 1
ATOM 729 O O . ASP A 1 88 ? -5.586 -6.099 8.196 1.00 91.38 88 ASP A O 1
ATOM 733 N N . MET A 1 89 ? -3.964 -5.924 9.748 1.00 88.81 89 MET A N 1
ATOM 734 C CA . MET A 1 89 ? -3.062 -6.881 9.112 1.00 88.81 89 MET A CA 1
ATOM 735 C C . MET A 1 89 ? -3.613 -8.313 9.128 1.00 88.81 89 MET A C 1
ATOM 737 O O . MET A 1 89 ? -3.181 -9.121 8.309 1.00 88.81 89 MET A O 1
ATOM 741 N N . GLU A 1 90 ? -4.585 -8.637 9.989 1.00 92.06 90 GLU A N 1
ATOM 742 C CA . GLU A 1 90 ? -5.241 -9.953 9.993 1.00 92.06 90 GLU A CA 1
ATOM 743 C C . GLU A 1 90 ? -6.135 -10.139 8.759 1.00 92.06 90 GLU A C 1
ATOM 745 O O . GLU A 1 90 ? -6.330 -11.255 8.285 1.00 92.06 90 GLU A O 1
ATOM 750 N N . THR A 1 91 ? -6.622 -9.037 8.177 1.00 93.75 91 THR A N 1
ATOM 751 C CA . THR A 1 91 ? -7.409 -9.051 6.933 1.00 93.75 91 THR A CA 1
ATOM 752 C C . THR A 1 91 ? -6.547 -9.106 5.671 1.00 93.75 91 THR A C 1
ATOM 754 O O . THR A 1 91 ? -7.075 -8.944 4.565 1.00 93.75 91 THR A O 1
ATOM 757 N N . MET A 1 92 ? -5.230 -9.299 5.815 1.00 95.56 92 MET A N 1
ATOM 758 C CA . MET A 1 92 ? -4.304 -9.312 4.690 1.00 95.56 92 MET A CA 1
ATOM 759 C C . MET A 1 92 ? -4.674 -10.395 3.683 1.00 95.56 92 MET A C 1
ATOM 761 O O . MET A 1 92 ? -4.733 -11.584 3.997 1.00 95.56 92 MET A O 1
ATOM 765 N N . LYS A 1 93 ? -4.839 -9.973 2.433 1.00 96.31 93 LYS A N 1
ATOM 766 C CA . LYS A 1 93 ? -4.996 -10.857 1.285 1.00 96.31 93 LYS A CA 1
ATOM 767 C C . LYS A 1 93 ? -3.930 -10.541 0.246 1.00 96.31 93 LYS A C 1
ATOM 769 O O . LYS A 1 93 ? -3.654 -9.377 -0.027 1.00 96.31 93 LYS A O 1
ATOM 774 N N . MET A 1 94 ? -3.321 -11.588 -0.304 1.00 95.75 94 MET A N 1
ATOM 775 C CA . MET A 1 94 ? -2.318 -11.476 -1.360 1.00 95.75 94 MET A CA 1
ATOM 776 C C . MET A 1 94 ? -2.956 -11.695 -2.731 1.00 95.75 94 MET A C 1
ATOM 778 O O . MET A 1 94 ? -3.778 -12.597 -2.892 1.00 95.75 94 MET A O 1
ATOM 782 N N . PHE A 1 95 ? -2.538 -10.892 -3.701 1.00 95.69 95 PHE A N 1
ATOM 783 C CA . PHE A 1 95 ? -2.965 -10.920 -5.097 1.00 95.69 95 PHE A CA 1
ATOM 784 C C . PHE A 1 95 ? -1.726 -10.999 -5.990 1.00 95.69 95 PHE A C 1
ATOM 786 O O . PHE A 1 95 ? -0.679 -10.453 -5.634 1.00 95.69 95 PHE A O 1
ATOM 793 N N . GLU A 1 96 ? -1.810 -11.695 -7.122 1.00 94.81 96 GLU A N 1
ATOM 794 C CA . GLU A 1 96 ? -0.666 -11.811 -8.031 1.00 94.81 96 GLU A CA 1
ATOM 795 C C . GLU A 1 96 ? -0.290 -10.443 -8.620 1.00 94.81 96 GLU A C 1
ATOM 797 O O . GLU A 1 96 ? -1.082 -9.503 -8.599 1.00 94.81 96 GLU A O 1
ATOM 802 N N . GLU A 1 97 ? 0.920 -10.318 -9.171 1.00 90.06 97 GLU A N 1
ATOM 803 C CA . GLU A 1 97 ? 1.455 -9.066 -9.738 1.00 90.06 97 GLU A CA 1
ATOM 804 C C . GLU A 1 97 ? 0.466 -8.328 -10.666 1.00 90.06 97 GLU A C 1
ATOM 806 O O . GLU A 1 97 ? 0.381 -7.098 -10.640 1.00 90.06 97 GLU A O 1
ATOM 811 N N . ARG A 1 98 ? -0.299 -9.073 -11.475 1.00 91.44 98 ARG A N 1
ATOM 812 C CA . ARG A 1 98 ? -1.246 -8.519 -12.458 1.00 91.44 98 ARG A CA 1
ATOM 813 C C . ARG A 1 98 ? -2.653 -8.268 -11.911 1.00 91.44 98 ARG A C 1
ATOM 815 O O . ARG A 1 98 ? -3.459 -7.655 -12.605 1.00 91.44 98 ARG A O 1
ATOM 822 N N . ASP A 1 99 ? -2.906 -8.631 -10.659 1.00 94.19 99 ASP A N 1
ATOM 823 C CA . ASP A 1 99 ? -4.222 -8.566 -10.017 1.00 94.19 99 ASP A CA 1
ATOM 824 C C . ASP A 1 99 ? -4.346 -7.325 -9.112 1.00 94.19 99 ASP A C 1
ATOM 826 O O . ASP A 1 99 ? -5.057 -7.312 -8.105 1.00 94.19 99 ASP A O 1
ATOM 830 N N . PHE A 1 100 ? -3.650 -6.237 -9.464 1.00 92.50 100 PHE A N 1
ATOM 831 C CA . PH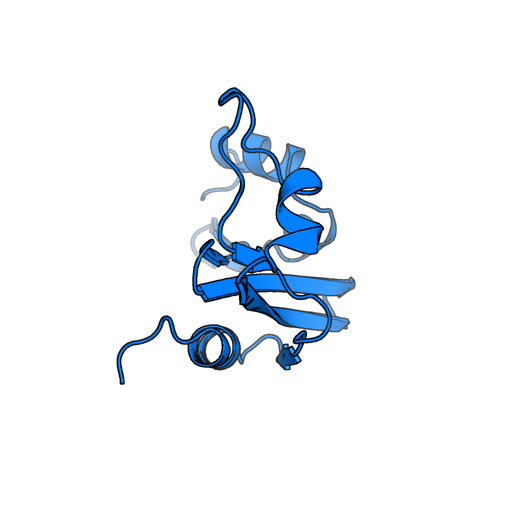E A 1 100 ? -3.698 -4.980 -8.711 1.00 92.50 100 PHE A CA 1
ATOM 832 C C . PHE A 1 100 ? -5.131 -4.441 -8.584 1.00 92.50 100 PHE A C 1
ATOM 834 O O . PHE A 1 100 ? -5.540 -4.002 -7.512 1.00 92.50 100 PHE A O 1
ATOM 841 N N . MET A 1 101 ? -5.931 -4.526 -9.650 1.00 93.38 101 MET A N 1
ATOM 842 C CA . MET A 1 101 ? -7.329 -4.075 -9.637 1.00 93.38 101 MET A CA 1
ATOM 843 C C . MET A 1 101 ? -8.209 -4.895 -8.683 1.00 93.38 101 MET A C 1
ATOM 845 O O . MET A 1 101 ? -9.132 -4.347 -8.076 1.00 93.38 101 MET A O 1
ATOM 849 N N . ASP A 1 102 ? -7.898 -6.175 -8.486 1.00 94.94 102 ASP A N 1
ATOM 850 C CA . ASP A 1 102 ? -8.610 -7.025 -7.530 1.00 94.94 102 ASP A CA 1
ATOM 851 C C . ASP A 1 102 ? -8.231 -6.669 -6.091 1.00 94.94 102 ASP A C 1
ATOM 853 O O . ASP A 1 102 ? -9.099 -6.614 -5.214 1.00 94.94 102 ASP A O 1
ATOM 857 N N . ALA A 1 103 ? -6.960 -6.329 -5.852 1.00 94.88 103 ALA A N 1
ATOM 858 C CA . ALA A 1 103 ? -6.503 -5.792 -4.572 1.00 94.88 103 ALA A CA 1
ATOM 859 C C . ALA A 1 103 ? -7.219 -4.474 -4.219 1.00 94.88 103 ALA A C 1
ATOM 861 O O . ALA A 1 103 ? -7.639 -4.282 -3.075 1.00 94.88 103 ALA A O 1
ATOM 862 N N . LEU A 1 104 ? -7.426 -3.588 -5.202 1.00 93.81 104 LEU A N 1
ATOM 863 C CA . LEU A 1 104 ? -8.193 -2.349 -5.021 1.00 93.81 104 LEU A CA 1
ATOM 864 C C . LEU A 1 104 ? -9.690 -2.617 -4.810 1.00 93.81 104 LEU A C 1
ATOM 866 O O . LEU A 1 104 ? -10.316 -2.006 -3.942 1.00 93.81 104 LEU A O 1
ATOM 870 N N . SER A 1 105 ? -10.270 -3.559 -5.553 1.00 94.25 105 SER A N 1
ATOM 871 C CA . SER A 1 105 ? -11.656 -3.996 -5.344 1.00 94.25 105 SER A CA 1
ATOM 872 C C . SER A 1 105 ? -11.864 -4.542 -3.930 1.00 94.25 105 SER A C 1
ATOM 874 O O . SER A 1 105 ? -12.867 -4.235 -3.289 1.00 94.25 105 SER A O 1
ATOM 876 N N . TYR A 1 106 ? -10.894 -5.294 -3.401 1.00 94.50 106 TYR A N 1
ATOM 877 C CA . TYR A 1 106 ? -10.959 -5.867 -2.057 1.00 94.50 106 TYR A CA 1
ATOM 878 C C . TYR A 1 106 ? -11.042 -4.812 -0.950 1.00 94.50 106 TYR A C 1
ATOM 880 O O . TYR A 1 106 ? -11.769 -5.016 0.023 1.00 94.50 106 TYR A O 1
ATOM 888 N N . ILE A 1 107 ? -10.349 -3.680 -1.104 1.00 93.50 107 ILE A N 1
ATOM 889 C CA . ILE A 1 107 ? -10.446 -2.546 -0.170 1.00 93.50 107 ILE A CA 1
ATOM 890 C C . ILE A 1 107 ? -11.607 -1.590 -0.498 1.00 93.50 107 ILE A C 1
ATOM 892 O O . ILE A 1 107 ? -11.727 -0.536 0.124 1.00 93.50 107 ILE A O 1
ATOM 896 N N . GLU A 1 108 ? -12.486 -1.963 -1.437 1.00 91.50 108 GLU A N 1
ATOM 897 C CA . GLU A 1 108 ? -13.748 -1.280 -1.755 1.00 91.50 108 GLU A CA 1
ATOM 898 C C . GLU A 1 108 ? -13.562 0.192 -2.158 1.00 91.50 108 GLU A C 1
ATOM 900 O O . GLU A 1 108 ? -14.288 1.081 -1.686 1.00 91.50 108 GLU A O 1
ATOM 905 N N . ILE A 1 109 ? -12.553 0.452 -2.997 1.00 88.31 109 ILE A N 1
ATOM 906 C CA . ILE A 1 109 ? -12.248 1.802 -3.502 1.00 88.31 109 ILE A CA 1
ATOM 907 C C . ILE A 1 109 ? -12.713 2.025 -4.936 1.00 88.31 109 ILE A C 1
ATOM 909 O O . ILE A 1 109 ? -12.854 3.170 -5.359 1.00 88.31 109 ILE A O 1
ATOM 913 N N . LEU A 1 110 ? -12.912 0.942 -5.687 1.00 86.56 110 LEU A N 1
ATOM 914 C CA . LEU A 1 110 ? -13.391 1.018 -7.055 1.00 86.56 110 LEU A CA 1
ATOM 915 C C . LEU A 1 110 ? -14.921 1.153 -7.050 1.00 86.56 110 LEU A C 1
ATOM 917 O O . LEU A 1 110 ? -15.582 0.509 -6.228 1.00 86.56 110 LEU A O 1
ATOM 921 N N . PRO A 1 111 ? -15.490 2.005 -7.921 1.00 76.56 111 PRO A N 1
ATOM 922 C CA . PRO A 1 111 ? -16.933 2.048 -8.124 1.00 76.56 111 PRO A CA 1
ATOM 923 C C . PRO A 1 111 ? -17.429 0.693 -8.655 1.00 76.56 111 PRO A C 1
ATOM 925 O O . PRO A 1 111 ? -16.711 0.030 -9.405 1.00 76.56 111 PRO A O 1
ATOM 928 N N . GLN A 1 112 ? -18.636 0.296 -8.236 1.00 62.34 112 GLN A N 1
ATOM 929 C CA . GLN A 1 112 ? -19.345 -0.873 -8.772 1.00 62.34 112 GLN A CA 1
ATOM 930 C C . GLN A 1 112 ? -20.015 -0.554 -10.107 1.00 62.34 112 GLN A C 1
ATOM 932 O O . GLN A 1 112 ? -20.477 0.602 -10.262 1.00 62.34 112 GLN A O 1
#

pLDDT: mean 87.13, std 7.3, range [58.47, 96.62]

Secondary structure (DSSP, 8-state):
-BTT-HHHHHHHHHS-HHHHHT-EE-TTSBEE----EEETTTEEEEEEEEETTEEEEEEEEEEEPPGGGGGGSBPTT-TT-B-SEEEEEEEEEEE-TT-HHHHHHHTT-S--

Foldseek 3Di:
DAPPDPVVVVCVVPDDPQQVQVFDQDPVRDTDTDDWDQDQQQWIWDWDADHPVGIWIKIWGKDADDPVCQVVAADPPDPPDGRRIDTDPVRIDTHHPPCVVVSCVNSVNDDD

Sequence (112 aa):
MKKDEQFLNEQLEILPELYKDLLFEDKNGQGWLPQTINLPKKGMVFANGATVKNWKWAAVKAVKVKDEDKEKYPIPNKKGEFYEYKMDMETMKMFEERDFMDALSYIEILPQ